Protein AF-A0A9N9HPP2-F1 (afdb_monomer)

pLDDT: mean 76.57, std 13.37, range [46.94, 93.38]

Solvent-accessible surface area (backbone atoms only — not comparable to full-atom values): 8878 Å² total; per-residue (Å²): 135,85,90,73,86,80,80,75,78,93,73,74,65,36,78,45,78,42,83,66,58,94,66,71,50,68,70,55,56,52,49,52,51,53,34,43,79,66,33,63,85,61,46,74,28,40,80,49,75,50,64,41,88,87,81,65,36,40,24,41,36,26,57,48,59,87,70,57,54,70,64,60,38,45,78,73,39,55,90,76,52,50,69,69,58,54,51,49,54,53,48,3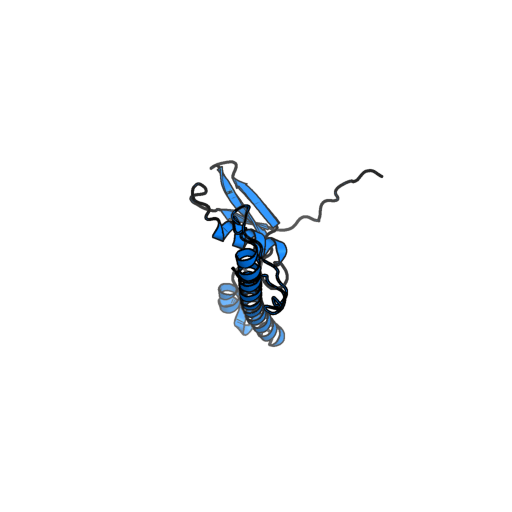5,55,53,48,44,53,50,51,53,52,56,49,51,53,54,51,48,55,50,49,53,58,51,57,77,62,57,77,76,86,68,58,97,86,64,85,84,69,103,57,90,77,67,71,92,73,58,81,77,134

Secondary structure (DSSP, 8-state):
-----PPPPP--EEEEE-S-GGG--HHHHHHHHHHHHH-SSSSPPEEEEEE-TTT--EEEEEE--TT--HHHHHHHHTTT--HHHHHHHHHHHHHHHH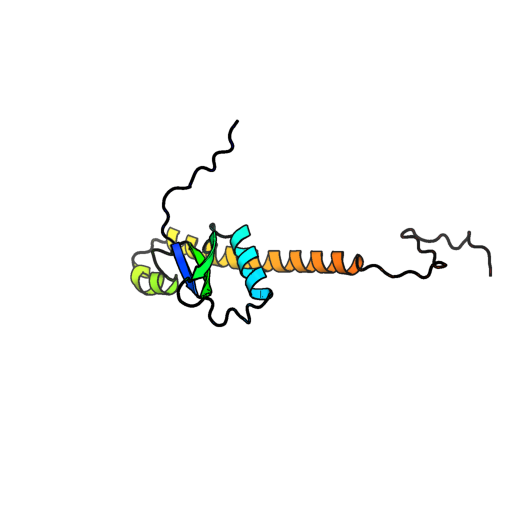HHHHHHHHHHHHHHHHHHTS-----TT----SS---GGGSPP-

Mean predicted aligned error: 13.65 Å

Foldseek 3Di:
DDPDDDDDDDADKDKAWDPPQVCPDPVNVVVLVVQCVPPDPLHWHWPAWDADPPPRTIITIIHDPPCPDPVSNCVPCVVVDDPVNVVVNVVSVVVVVVVVVVVVVVVVVVVVVVVVVPDDPDDPPDDDDPDDDPPVPDDDD

InterPro domains:
  IPR001245 Serine-threonine/tyrosine-protein kinase, catalytic domain [PF07714] (6-99)
  IPR011009 Protein kinase-like domain superfamily [SSF56112] (9-94)

Organism: NCBI:txid1433469

Structure (mmCIF, N/CA/C/O backbone):
data_AF-A0A9N9HPP2-F1
#
_entry.id   AF-A0A9N9HPP2-F1
#
loop_
_atom_site.group_PDB
_atom_site.id
_atom_site.type_symbol
_atom_site.label_atom_id
_atom_site.label_alt_id
_atom_site.label_comp_id
_atom_site.label_asym_id
_atom_site.label_entity_id
_atom_site.label_seq_id
_atom_site.pdbx_PDB_ins_code
_atom_site.Cartn_x
_atom_site.Cartn_y
_atom_site.Cartn_z
_atom_site.occupancy
_atom_site.B_iso_or_equiv
_atom_site.auth_seq_id
_atom_site.auth_comp_id
_atom_site.auth_asym_id
_atom_site.auth_atom_id
_atom_site.pdbx_PDB_model_num
ATOM 1 N N . MET A 1 1 ? -9.645 33.120 11.150 1.00 53.16 1 MET A N 1
ATOM 2 C CA . MET A 1 1 ? -9.426 32.404 9.873 1.00 53.16 1 MET A CA 1
ATOM 3 C C . MET A 1 1 ? -10.294 31.158 9.877 1.00 53.16 1 MET A C 1
ATOM 5 O O . MET A 1 1 ? -10.315 30.476 10.893 1.00 53.16 1 MET A O 1
ATOM 9 N N . LYS A 1 2 ? -11.053 30.892 8.808 1.00 61.91 2 LYS A N 1
ATOM 10 C CA . LYS A 1 2 ? -11.790 29.630 8.658 1.00 61.91 2 LYS A CA 1
ATOM 11 C C . LYS A 1 2 ? -10.796 28.540 8.245 1.00 61.91 2 LYS A C 1
ATOM 13 O O . LYS A 1 2 ? -10.079 28.721 7.266 1.00 61.91 2 LYS A O 1
ATOM 18 N N . ASN A 1 3 ? -10.737 27.444 8.998 1.00 71.44 3 ASN A N 1
ATOM 19 C CA . ASN A 1 3 ? -9.955 26.262 8.634 1.00 71.44 3 ASN A CA 1
ATOM 20 C C . ASN A 1 3 ? -10.711 25.486 7.550 1.00 71.44 3 ASN A C 1
ATOM 22 O O . ASN A 1 3 ? -11.506 24.597 7.850 1.00 71.44 3 ASN A O 1
ATOM 26 N N . GLU A 1 4 ? -10.503 25.860 6.291 1.00 79.38 4 GLU A N 1
ATOM 27 C CA . GLU A 1 4 ? -11.051 25.135 5.147 1.00 79.38 4 GLU A CA 1
ATOM 28 C C . GLU A 1 4 ? -10.081 24.025 4.734 1.00 79.38 4 GLU A C 1
ATOM 30 O O . GLU A 1 4 ? -8.961 24.279 4.284 1.00 79.38 4 GLU A O 1
ATOM 35 N N . TRP A 1 5 ? -10.507 22.772 4.902 1.00 81.62 5 TRP A N 1
ATOM 36 C CA . TRP A 1 5 ? -9.755 21.610 4.440 1.00 81.62 5 TRP A CA 1
ATOM 37 C C . TRP A 1 5 ? -9.707 21.609 2.910 1.00 81.62 5 TRP A C 1
ATOM 39 O O . TRP A 1 5 ? -10.719 21.384 2.243 1.00 81.62 5 TRP A O 1
ATOM 49 N N . LYS A 1 6 ? -8.525 21.852 2.33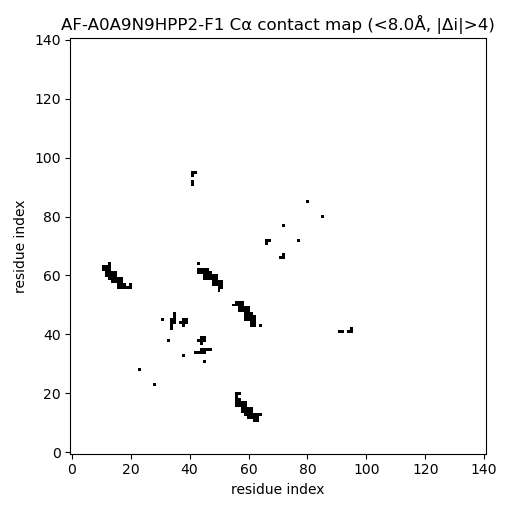6 1.00 80.81 6 LYS A N 1
ATOM 50 C CA . LYS A 1 6 ? -8.310 21.722 0.891 1.00 80.81 6 LYS A CA 1
ATOM 51 C C . LYS A 1 6 ? -8.176 20.250 0.522 1.00 80.81 6 LYS A C 1
ATOM 53 O O . LYS A 1 6 ? -7.330 19.547 1.070 1.00 80.81 6 LYS A O 1
ATOM 58 N N . ARG A 1 7 ? -8.988 19.791 -0.436 1.00 76.94 7 ARG A N 1
ATOM 59 C CA . ARG A 1 7 ? -8.815 18.456 -1.016 1.00 76.94 7 ARG A CA 1
ATOM 60 C C . ARG A 1 7 ? -7.544 18.402 -1.854 1.00 76.94 7 ARG A C 1
ATOM 62 O O . ARG A 1 7 ? -7.285 19.294 -2.659 1.00 76.94 7 ARG A O 1
ATOM 69 N N . SER A 1 8 ? -6.801 17.314 -1.693 1.00 76.25 8 SER A N 1
ATOM 70 C CA . SER A 1 8 ? -5.773 16.919 -2.649 1.00 76.25 8 SER A CA 1
ATOM 71 C C . SER A 1 8 ? -6.398 16.614 -4.019 1.00 76.25 8 SER A C 1
ATOM 73 O O . SER A 1 8 ? -7.595 16.310 -4.091 1.00 76.25 8 SER A O 1
ATOM 75 N N . PRO A 1 9 ? -5.608 16.690 -5.104 1.00 83.12 9 PRO A N 1
ATOM 76 C CA . PRO A 1 9 ? -6.052 16.301 -6.439 1.00 83.12 9 PRO A CA 1
ATOM 77 C C . PRO A 1 9 ? -6.624 14.881 -6.470 1.00 83.12 9 PRO A C 1
ATOM 79 O O . PRO A 1 9 ? -6.328 14.061 -5.598 1.00 83.12 9 PRO A O 1
ATOM 82 N N . GLN A 1 10 ? -7.420 14.578 -7.498 1.00 85.88 10 GLN A N 1
ATOM 83 C CA . GLN A 1 10 ? -7.858 13.205 -7.739 1.00 85.88 10 GLN A CA 1
ATOM 84 C C . GLN A 1 10 ? -6.646 12.293 -7.941 1.00 85.88 10 GLN A C 1
ATOM 86 O O . GLN A 1 10 ? -5.734 12.606 -8.706 1.00 85.88 10 GLN A O 1
ATOM 91 N N . ILE A 1 11 ? -6.664 11.164 -7.238 1.00 87.56 11 ILE A N 1
ATOM 92 C CA . ILE A 1 11 ? -5.648 10.122 -7.315 1.00 87.56 11 ILE A CA 1
ATOM 93 C C . ILE A 1 11 ? -6.320 8.784 -7.602 1.00 87.56 11 ILE A C 1
ATOM 95 O O . ILE A 1 11 ? -7.407 8.505 -7.090 1.00 87.56 11 ILE A O 1
ATOM 99 N N . ASP A 1 12 ? -5.654 7.955 -8.400 1.00 91.00 12 ASP A N 1
ATOM 100 C CA . ASP A 1 12 ? -6.064 6.571 -8.603 1.00 91.00 12 ASP A CA 1
ATOM 101 C C . ASP A 1 12 ? -5.743 5.762 -7.344 1.00 91.00 12 ASP A C 1
ATOM 103 O O . ASP A 1 12 ? -4.625 5.811 -6.819 1.00 91.00 12 ASP A O 1
ATOM 107 N N . VAL A 1 13 ? -6.718 4.988 -6.873 1.00 92.62 13 VAL A N 1
ATOM 108 C CA . VAL A 1 13 ? -6.578 4.150 -5.678 1.00 92.62 13 VAL A CA 1
ATOM 109 C C . VAL A 1 13 ? -6.956 2.708 -5.974 1.00 92.62 13 VAL A C 1
ATOM 111 O O . VAL A 1 13 ? -7.783 2.417 -6.835 1.00 92.62 13 VAL A O 1
ATOM 114 N N . CYS A 1 14 ? -6.347 1.798 -5.226 1.00 93.19 14 CYS A N 1
ATOM 115 C CA . CYS A 1 14 ? -6.744 0.405 -5.150 1.00 93.19 14 CYS A CA 1
ATOM 116 C C . CYS A 1 14 ? -7.588 0.191 -3.887 1.00 93.19 14 CYS A C 1
ATOM 118 O O . CYS A 1 14 ? -7.233 0.683 -2.811 1.00 93.19 14 CYS A O 1
ATOM 120 N N . LEU A 1 15 ? -8.684 -0.560 -4.018 1.00 91.94 15 LEU A N 1
ATOM 121 C CA . LEU A 1 15 ? -9.495 -1.029 -2.897 1.00 91.94 15 LEU A CA 1
ATOM 122 C C . LEU A 1 15 ? -9.275 -2.529 -2.721 1.00 91.94 15 LEU A C 1
ATOM 124 O O . LEU A 1 15 ? -9.554 -3.310 -3.630 1.00 91.94 15 LEU A O 1
ATOM 128 N N . LYS A 1 16 ? -8.781 -2.930 -1.549 1.00 87.69 16 LYS A N 1
ATOM 129 C CA . LYS A 1 16 ? -8.576 -4.340 -1.203 1.00 87.69 16 LYS A CA 1
ATOM 130 C C . LYS A 1 16 ? -9.535 -4.746 -0.089 1.00 87.69 16 LYS A C 1
ATOM 132 O O . LYS A 1 16 ? -9.406 -4.232 1.021 1.00 87.69 16 LYS A O 1
ATOM 137 N N . SER A 1 17 ? -10.466 -5.653 -0.395 1.00 86.69 17 SER A N 1
ATOM 138 C CA . SER A 1 17 ? -11.361 -6.261 0.600 1.00 86.69 17 SER A CA 1
ATOM 139 C C . SER A 1 17 ? -10.574 -7.084 1.613 1.00 86.69 17 SER A C 1
ATOM 141 O O . SER A 1 17 ? -9.578 -7.726 1.268 1.00 86.69 17 SER A O 1
ATOM 143 N N . ILE A 1 18 ? -11.024 -7.039 2.862 1.00 80.50 18 ILE A N 1
ATOM 144 C CA . ILE A 1 18 ? -10.564 -7.904 3.940 1.00 80.50 18 ILE A CA 1
ATOM 145 C C . ILE A 1 18 ? -11.713 -8.864 4.233 1.00 80.50 18 ILE A C 1
ATOM 147 O O . ILE A 1 18 ? -12.673 -8.501 4.914 1.00 80.50 18 ILE A O 1
ATOM 151 N N . ASP A 1 19 ? -11.625 -10.073 3.689 1.00 70.81 19 ASP A N 1
ATOM 152 C CA . ASP A 1 19 ? -12.638 -11.100 3.914 1.00 70.81 19 ASP A CA 1
ATOM 153 C C . ASP A 1 19 ? -12.628 -11.537 5.391 1.00 70.81 19 ASP A C 1
ATOM 155 O O . ASP A 1 19 ? -11.571 -11.585 6.026 1.00 70.81 19 ASP A O 1
ATOM 159 N N . ASN A 1 20 ? -13.805 -11.854 5.941 1.00 64.62 20 ASN A N 1
ATOM 160 C CA . ASN A 1 20 ? -14.023 -12.180 7.360 1.00 64.62 20 ASN A CA 1
ATOM 161 C C . ASN A 1 20 ? -13.638 -11.047 8.325 1.00 64.62 20 ASN A C 1
ATOM 163 O O . ASN A 1 20 ? -12.889 -11.245 9.285 1.00 64.62 20 ASN A O 1
ATOM 167 N N . SER A 1 21 ? -14.195 -9.850 8.114 1.00 59.56 21 SER A N 1
ATOM 168 C CA . SER A 1 21 ? -13.940 -8.692 8.979 1.00 59.56 21 SER A CA 1
ATOM 169 C C . SER A 1 21 ? -14.292 -8.885 10.461 1.00 59.56 21 SER A C 1
ATOM 171 O O . SER A 1 21 ? -13.825 -8.118 11.301 1.00 59.56 21 SER A O 1
ATOM 173 N N . GLU A 1 22 ? -15.092 -9.898 10.800 1.00 59.88 22 GLU A N 1
ATOM 174 C CA . GLU A 1 22 ? -15.370 -10.288 12.190 1.00 59.88 22 GLU A CA 1
ATOM 175 C C . GLU A 1 22 ? -14.118 -10.794 12.931 1.00 59.88 22 GLU A C 1
ATOM 177 O O . GLU A 1 22 ? -14.105 -10.839 14.157 1.00 59.88 22 GLU A O 1
ATOM 182 N N . TYR A 1 23 ? -13.041 -11.115 12.203 1.00 62.19 23 TYR A N 1
ATOM 183 C CA . TYR A 1 23 ? -11.789 -11.641 12.747 1.00 62.19 23 TYR A CA 1
ATOM 184 C C . TYR A 1 23 ? -10.560 -10.837 12.297 1.00 62.19 23 TYR A C 1
ATOM 186 O O . TYR A 1 23 ? -9.480 -11.395 12.067 1.00 62.19 23 TYR A O 1
ATOM 194 N N . ILE A 1 24 ? -10.696 -9.512 12.157 1.00 69.50 24 ILE A N 1
ATOM 195 C CA . ILE A 1 24 ? -9.533 -8.650 11.911 1.00 69.50 24 ILE A CA 1
ATOM 196 C C . ILE A 1 24 ? -8.592 -8.749 13.114 1.00 69.50 24 ILE A C 1
ATOM 198 O O . ILE A 1 24 ? -8.845 -8.200 14.186 1.00 69.50 24 ILE A O 1
ATOM 202 N N . LYS A 1 25 ? -7.478 -9.458 12.922 1.00 73.38 25 LYS A N 1
ATOM 203 C CA . LYS A 1 25 ? -6.439 -9.618 13.938 1.00 73.38 25 LYS A CA 1
ATOM 204 C C . LYS A 1 25 ? -5.790 -8.269 14.242 1.00 73.38 25 LYS A C 1
ATOM 206 O O . LYS A 1 25 ? -5.507 -7.488 13.334 1.00 73.38 25 LYS A O 1
ATOM 211 N N . GLN A 1 26 ? -5.469 -8.036 15.511 1.00 77.50 26 GLN A N 1
ATOM 212 C CA . GLN A 1 26 ? -4.756 -6.832 15.944 1.00 77.50 26 GLN A CA 1
ATOM 213 C C . GLN A 1 26 ? -3.431 -6.634 15.185 1.00 77.50 26 GLN A C 1
ATOM 215 O O . GLN A 1 26 ? -3.118 -5.518 14.783 1.00 77.50 26 GLN A O 1
ATOM 220 N N . GLU A 1 27 ? -2.708 -7.720 14.905 1.00 71.00 27 GLU A N 1
ATOM 221 C CA . GLU A 1 27 ? -1.463 -7.708 14.122 1.00 71.00 27 GLU A CA 1
ATOM 222 C C . GLU A 1 27 ? -1.643 -7.069 12.736 1.00 71.00 27 GLU A C 1
ATOM 224 O O . GLU A 1 27 ? -0.781 -6.326 12.269 1.00 71.00 27 GLU A O 1
ATOM 229 N N . PHE A 1 28 ? -2.790 -7.305 12.092 1.00 76.19 28 PHE A N 1
ATOM 230 C CA . PHE A 1 28 ? -3.104 -6.722 10.792 1.00 76.19 28 PHE A CA 1
ATOM 231 C C . PHE A 1 28 ? -3.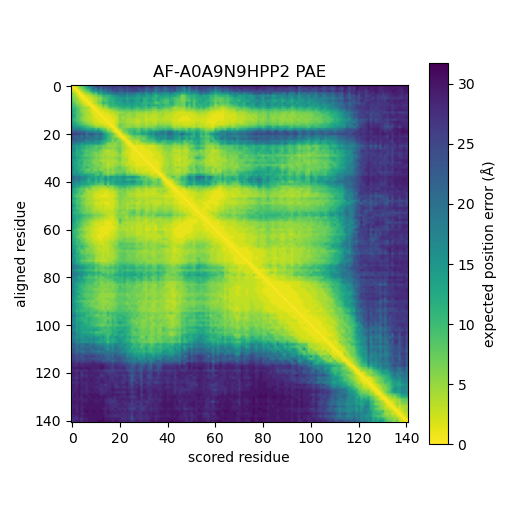373 -5.217 10.897 1.00 76.19 28 PHE A C 1
ATOM 233 O O . PHE A 1 28 ? -2.881 -4.444 10.078 1.00 76.19 28 PHE A O 1
ATOM 240 N N . LEU A 1 29 ? -4.113 -4.774 11.919 1.00 80.75 29 LEU A N 1
ATOM 241 C CA . LEU A 1 29 ? -4.339 -3.343 12.164 1.00 80.75 29 LEU A CA 1
ATOM 242 C C . LEU A 1 29 ? -3.032 -2.618 12.486 1.00 80.75 29 LEU A C 1
ATOM 244 O O . LEU A 1 29 ? -2.814 -1.497 12.024 1.00 80.75 29 LEU A O 1
ATOM 248 N N . GLU A 1 30 ? -2.148 -3.264 13.243 1.00 78.38 30 GLU A N 1
ATOM 249 C CA . GLU A 1 30 ? -0.807 -2.756 13.505 1.00 78.38 30 GLU A CA 1
ATOM 250 C C . GLU A 1 30 ? 0.013 -2.660 12.217 1.00 78.38 30 GLU A C 1
ATOM 252 O O . GLU A 1 30 ? 0.687 -1.653 12.008 1.00 78.38 30 GLU A O 1
ATOM 257 N N . GLU A 1 31 ? -0.066 -3.641 11.316 1.00 72.94 31 GLU A N 1
ATOM 258 C CA . GLU A 1 31 ? 0.593 -3.583 10.008 1.00 72.94 31 GLU A CA 1
ATOM 259 C C . GLU A 1 31 ? 0.044 -2.447 9.130 1.00 72.94 31 GLU A C 1
ATOM 261 O O . GLU A 1 31 ? 0.827 -1.652 8.604 1.00 72.94 31 GLU A O 1
ATOM 266 N N . VAL A 1 32 ? -1.281 -2.289 9.053 1.00 81.12 32 VAL A N 1
ATOM 267 C CA . VAL A 1 32 ? -1.943 -1.198 8.317 1.00 81.12 32 VAL A CA 1
ATOM 268 C C . VAL A 1 32 ? -1.534 0.165 8.869 1.00 81.12 32 VAL A C 1
ATOM 270 O O . VAL A 1 32 ? -1.141 1.044 8.104 1.00 81.12 32 VAL A O 1
ATOM 273 N N . LYS A 1 33 ? -1.563 0.343 10.194 1.00 81.38 33 LYS A N 1
ATOM 274 C CA . LYS A 1 33 ? -1.135 1.585 10.849 1.00 81.38 33 LYS A CA 1
ATOM 275 C C . LYS A 1 33 ? 0.342 1.868 10.583 1.00 81.38 33 LYS A C 1
ATOM 277 O O . LYS A 1 33 ? 0.714 2.978 10.212 1.00 81.38 33 LYS A O 1
ATOM 282 N N . ASN A 1 34 ? 1.181 0.843 10.700 1.00 76.12 34 ASN A N 1
ATOM 283 C CA . ASN A 1 34 ? 2.607 0.955 10.440 1.00 76.12 34 ASN A CA 1
ATOM 284 C C . ASN A 1 34 ? 2.903 1.373 8.997 1.00 76.12 34 ASN A C 1
ATOM 286 O O . ASN A 1 34 ? 3.800 2.191 8.790 1.00 76.12 34 ASN A O 1
ATOM 290 N N . GLN A 1 35 ? 2.180 0.818 8.023 1.00 77.44 35 GLN A N 1
ATOM 291 C CA . GLN A 1 35 ? 2.336 1.132 6.606 1.00 77.44 35 GLN A CA 1
ATOM 292 C C . GLN A 1 35 ? 1.682 2.469 6.226 1.00 77.44 35 GLN A C 1
ATOM 294 O O . GLN A 1 35 ? 2.182 3.143 5.334 1.00 77.44 35 GLN A O 1
ATOM 299 N N . HIS A 1 36 ? 0.632 2.904 6.923 1.00 79.19 36 HIS A N 1
ATOM 300 C CA . HIS A 1 36 ? 0.072 4.249 6.780 1.00 79.19 36 HIS A CA 1
ATOM 301 C C . HIS A 1 36 ? 1.062 5.331 7.238 1.00 79.19 36 HIS A C 1
ATOM 303 O O . HIS A 1 36 ? 1.309 6.289 6.516 1.00 79.19 36 HIS A O 1
ATOM 309 N N . GLU A 1 37 ? 1.692 5.148 8.402 1.00 74.19 37 GLU A N 1
ATOM 310 C CA . GLU A 1 37 ? 2.640 6.119 8.970 1.00 74.19 37 GLU A CA 1
ATOM 311 C C . GLU A 1 37 ? 3.970 6.210 8.193 1.00 74.19 37 GLU A C 1
ATOM 313 O O . GLU A 1 37 ? 4.675 7.212 8.292 1.00 74.19 37 GLU A O 1
ATOM 318 N N . HIS A 1 38 ? 4.346 5.162 7.451 1.00 68.88 38 HIS A N 1
ATOM 319 C CA . HIS A 1 38 ? 5.700 5.024 6.889 1.00 68.88 38 HIS A CA 1
ATOM 320 C C . HIS A 1 38 ? 5.744 4.574 5.415 1.00 68.88 38 HIS A C 1
ATOM 322 O O . HIS A 1 38 ? 6.821 4.280 4.890 1.00 68.88 38 HIS A O 1
ATOM 328 N N . GLY A 1 39 ? 4.593 4.472 4.749 1.00 66.69 39 GLY A N 1
ATOM 329 C CA . GLY A 1 39 ? 4.475 4.085 3.341 1.00 66.69 39 GLY A CA 1
ATOM 330 C C . GLY A 1 39 ? 4.833 5.210 2.360 1.00 66.69 39 GLY A C 1
ATOM 331 O O . GLY A 1 39 ? 5.176 6.320 2.754 1.00 66.69 39 GLY A O 1
ATOM 332 N N . GLY A 1 40 ? 4.778 4.913 1.058 1.00 67.19 40 GLY A N 1
ATOM 333 C CA . GLY A 1 40 ? 4.888 5.888 -0.039 1.00 67.19 40 GLY A CA 1
ATOM 334 C C . GLY A 1 40 ? 6.278 6.051 -0.664 1.00 67.19 40 GLY A C 1
ATOM 335 O O . GLY A 1 40 ? 6.373 6.331 -1.851 1.00 67.19 40 GLY A O 1
ATOM 336 N N . ASN A 1 41 ? 7.369 5.815 0.076 1.00 68.06 41 ASN A N 1
ATOM 337 C CA . ASN A 1 41 ? 8.733 5.963 -0.475 1.00 68.06 41 ASN A CA 1
ATOM 338 C C . ASN A 1 41 ? 9.371 4.654 -0.963 1.00 68.06 41 ASN A C 1
ATOM 340 O O . ASN A 1 41 ? 10.291 4.661 -1.778 1.00 68.06 41 ASN A O 1
ATOM 344 N N . SER A 1 42 ? 8.991 3.515 -0.387 1.00 67.25 42 SER A N 1
ATOM 345 C CA . SER A 1 42 ? 9.581 2.198 -0.710 1.00 67.25 42 SER A CA 1
ATOM 346 C C . SER A 1 42 ? 8.581 1.048 -0.558 1.00 67.25 42 SER A C 1
ATOM 348 O O . SER A 1 42 ? 8.948 -0.117 -0.675 1.00 67.25 42 SER A O 1
ATOM 350 N N . ALA A 1 43 ? 7.326 1.380 -0.265 1.00 75.31 43 ALA A N 1
ATOM 351 C CA . ALA A 1 43 ? 6.207 0.470 -0.090 1.00 75.31 43 ALA A CA 1
ATOM 352 C C . ALA A 1 43 ? 4.931 1.211 -0.499 1.00 75.31 43 ALA A C 1
ATOM 354 O O . ALA A 1 43 ? 4.875 2.434 -0.364 1.00 75.31 43 ALA A O 1
ATOM 355 N N . ILE A 1 44 ? 3.921 0.473 -0.958 1.00 83.56 44 ILE A N 1
ATOM 356 C CA . ILE A 1 44 ? 2.622 1.031 -1.355 1.00 83.56 44 ILE A CA 1
ATOM 357 C C . ILE A 1 44 ? 2.043 1.862 -0.208 1.00 83.56 44 ILE A C 1
ATOM 359 O O . ILE A 1 44 ? 1.945 1.366 0.919 1.00 83.56 44 ILE A O 1
ATOM 363 N N . ALA A 1 45 ? 1.675 3.114 -0.476 1.00 86.19 45 ALA A N 1
ATOM 364 C CA . ALA A 1 45 ? 1.047 3.949 0.540 1.00 86.19 45 ALA A CA 1
ATOM 365 C C . ALA A 1 45 ? -0.349 3.416 0.897 1.00 86.19 45 ALA A C 1
ATOM 367 O O . ALA A 1 45 ? -1.132 3.061 0.017 1.00 86.19 45 ALA A O 1
ATOM 368 N N . ILE A 1 46 ? -0.674 3.391 2.190 1.00 88.06 46 ILE A N 1
ATOM 369 C CA . ILE A 1 46 ? -2.050 3.209 2.660 1.00 88.06 46 ILE A CA 1
ATOM 370 C C . ILE A 1 46 ? -2.607 4.585 2.988 1.00 88.06 46 ILE A C 1
ATOM 372 O O . ILE A 1 46 ? -2.013 5.322 3.771 1.00 88.06 46 ILE A O 1
ATOM 376 N N . TYR A 1 47 ? -3.758 4.918 2.417 1.00 86.56 47 TYR A N 1
ATOM 377 C CA . TYR A 1 47 ? -4.446 6.181 2.676 1.00 86.56 47 TYR A CA 1
ATOM 378 C C . TYR A 1 47 ? -5.478 6.056 3.793 1.00 86.56 47 TYR A C 1
ATOM 380 O O . TYR A 1 47 ? -5.726 7.026 4.501 1.00 86.56 47 TYR A O 1
ATOM 388 N N . GLY A 1 48 ? -6.054 4.867 3.982 1.00 86.00 48 GLY A N 1
ATOM 389 C CA . GLY A 1 48 ? -6.981 4.619 5.077 1.00 86.00 48 GLY A CA 1
ATOM 390 C C . GLY A 1 48 ? -7.775 3.333 4.917 1.00 86.00 48 GLY A C 1
ATOM 391 O O . GLY A 1 48 ? -7.423 2.447 4.138 1.00 86.00 48 GLY A O 1
ATOM 392 N N . VAL A 1 49 ? -8.869 3.254 5.667 1.00 86.25 49 VAL A N 1
ATOM 393 C CA . VAL A 1 49 ? -9.818 2.140 5.659 1.00 86.25 49 VAL A CA 1
ATOM 394 C C . VAL A 1 49 ? -11.198 2.689 5.313 1.00 86.25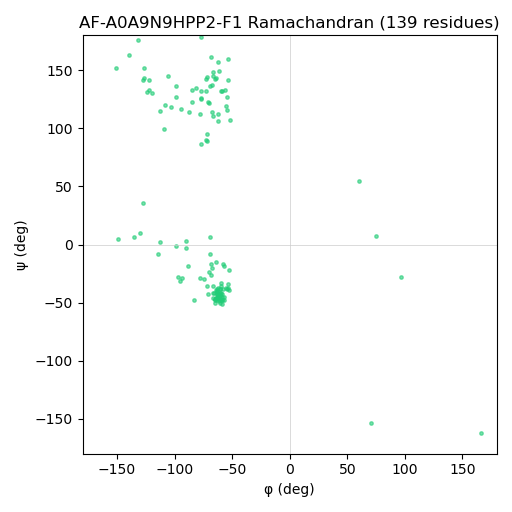 49 VAL A C 1
ATOM 396 O O . VAL A 1 49 ? -11.570 3.777 5.746 1.00 86.25 49 VAL A O 1
ATOM 399 N N . THR A 1 50 ? -11.954 1.938 4.525 1.00 88.62 50 THR A N 1
ATOM 400 C CA . THR A 1 50 ? -13.354 2.215 4.195 1.00 88.62 50 THR A CA 1
ATOM 401 C C . THR A 1 50 ? -14.188 0.949 4.390 1.00 88.62 50 THR A C 1
ATOM 403 O O . THR A 1 50 ? -13.651 -0.111 4.710 1.00 88.62 50 THR A O 1
ATOM 406 N N . LYS A 1 51 ? -15.504 1.042 4.215 1.00 85.94 51 LYS A N 1
ATOM 407 C CA . LYS A 1 51 ? -16.427 -0.091 4.303 1.00 85.94 51 LYS A CA 1
ATOM 408 C C . LYS A 1 51 ? -17.186 -0.218 2.991 1.00 85.94 51 LYS A C 1
ATOM 410 O O . LYS A 1 51 ? -17.667 0.782 2.459 1.00 85.94 51 LYS A O 1
ATOM 415 N N . ASN A 1 52 ? -17.276 -1.429 2.454 1.00 86.69 52 ASN A N 1
ATOM 416 C CA . ASN A 1 52 ? -18.075 -1.685 1.267 1.00 86.69 52 ASN A CA 1
ATOM 417 C C . ASN A 1 52 ? -19.563 -1.591 1.650 1.00 86.69 52 ASN A C 1
ATOM 419 O O . ASN A 1 52 ? -20.006 -2.319 2.539 1.00 86.69 52 ASN A O 1
ATOM 423 N N . PRO A 1 53 ? -20.355 -0.712 1.011 1.00 88.69 53 PRO A N 1
ATOM 424 C CA . PRO A 1 53 ? -21.761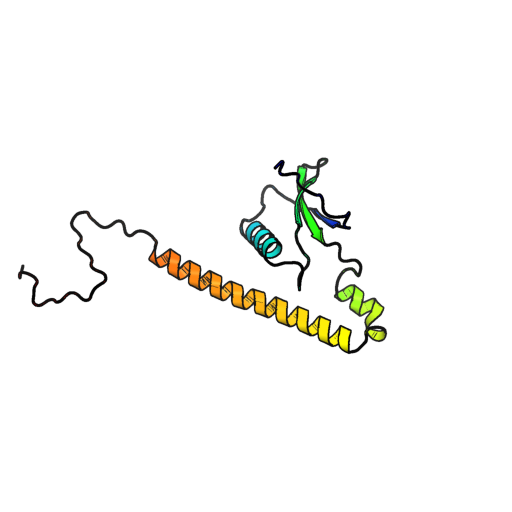 -0.542 1.363 1.00 88.69 53 PRO A CA 1
ATOM 425 C C . PRO A 1 53 ? -22.633 -1.758 1.017 1.00 88.69 53 PRO A C 1
ATOM 427 O O . PRO A 1 53 ? -23.751 -1.840 1.513 1.00 88.69 53 PRO A O 1
ATOM 430 N N . LYS A 1 54 ? -22.163 -2.679 0.162 1.00 89.56 54 LYS A N 1
ATOM 431 C CA . LYS A 1 54 ? -22.956 -3.834 -0.291 1.00 89.56 54 LYS A CA 1
ATOM 432 C C . LYS A 1 54 ? -22.936 -5.006 0.686 1.00 89.56 54 LYS A C 1
ATOM 434 O O . LYS A 1 54 ? -23.984 -5.571 0.965 1.00 89.56 54 LYS A O 1
ATOM 439 N N . ASP A 1 55 ? -21.755 -5.383 1.162 1.00 87.25 55 ASP A N 1
ATOM 440 C CA . ASP A 1 55 ? -21.547 -6.561 2.019 1.00 87.25 55 ASP A CA 1
ATOM 441 C C . ASP A 1 55 ? -21.088 -6.191 3.439 1.00 87.25 55 ASP A C 1
ATOM 443 O O . ASP A 1 55 ? -21.046 -7.042 4.320 1.00 87.25 55 ASP A O 1
ATOM 447 N N . GLY A 1 56 ? -20.764 -4.919 3.689 1.00 82.19 56 GLY A N 1
ATOM 448 C CA . GLY A 1 56 ? -20.283 -4.455 4.982 1.00 82.19 56 GLY A CA 1
ATOM 449 C C . GLY A 1 56 ? -18.835 -4.842 5.296 1.00 82.19 56 GLY A C 1
ATOM 450 O O . GLY A 1 56 ? -18.387 -4.571 6.409 1.00 82.19 56 GLY A O 1
ATOM 451 N N . ASN A 1 57 ? -18.078 -5.413 4.360 1.00 82.38 57 ASN A N 1
ATOM 452 C CA . ASN A 1 57 ? -16.679 -5.753 4.604 1.00 82.38 57 ASN A CA 1
ATOM 453 C C . ASN A 1 57 ? -15.804 -4.494 4.661 1.00 82.38 57 ASN A C 1
ATOM 455 O O . ASN A 1 57 ? -16.018 -3.518 3.930 1.00 82.38 57 ASN A O 1
ATOM 459 N N . TYR A 1 58 ? -14.788 -4.509 5.527 1.00 84.62 58 TYR A N 1
ATOM 460 C CA . TYR A 1 58 ? -13.771 -3.458 5.528 1.00 84.62 58 TYR A CA 1
ATOM 461 C C . TYR A 1 58 ? -12.852 -3.605 4.316 1.00 84.62 58 TYR A C 1
ATOM 463 O O . TYR A 1 58 ? -12.476 -4.706 3.917 1.00 84.62 58 TYR A O 1
ATOM 471 N N . MET A 1 59 ? -12.453 -2.468 3.752 1.00 88.19 59 MET A N 1
ATOM 472 C CA . MET A 1 59 ? -11.511 -2.385 2.645 1.00 88.19 59 MET A CA 1
ATOM 473 C C . MET A 1 59 ? -10.376 -1.430 2.992 1.00 88.19 59 MET A C 1
ATOM 475 O O . MET A 1 59 ? -10.604 -0.367 3.571 1.00 88.19 59 MET A O 1
ATOM 479 N N . ILE A 1 60 ? -9.158 -1.767 2.581 1.00 89.56 60 ILE A N 1
ATOM 480 C CA . ILE A 1 60 ? -8.031 -0.831 2.627 1.00 89.56 60 ILE A CA 1
ATOM 481 C C . ILE A 1 60 ? -8.060 0.032 1.368 1.00 89.56 60 ILE A C 1
ATOM 483 O O . ILE A 1 60 ? -8.165 -0.492 0.258 1.00 89.56 60 ILE A O 1
ATOM 487 N N . VAL A 1 61 ? -7.915 1.344 1.553 1.00 90.44 61 VAL A N 1
ATOM 488 C CA . VAL A 1 61 ? -7.668 2.315 0.485 1.00 90.44 61 VAL A CA 1
ATOM 489 C C . VAL A 1 61 ? -6.163 2.533 0.385 1.00 90.44 61 VAL A C 1
ATOM 491 O O . VAL A 1 61 ? -5.536 3.010 1.334 1.00 90.44 61 VAL A O 1
ATOM 494 N N . MET A 1 62 ? -5.572 2.178 -0.750 1.00 90.62 62 MET A N 1
ATOM 495 C CA . MET A 1 62 ? -4.121 2.229 -0.947 1.00 90.62 62 MET A CA 1
ATOM 496 C C . MET A 1 62 ? -3.741 2.737 -2.337 1.00 90.62 62 MET A C 1
ATOM 498 O O . MET A 1 62 ? -4.566 2.768 -3.248 1.00 90.62 62 MET A O 1
ATOM 502 N N . GLU A 1 63 ? -2.488 3.148 -2.494 1.00 89.12 63 GLU A N 1
ATOM 503 C CA . GLU A 1 63 ? -1.936 3.633 -3.758 1.00 89.12 63 GLU A CA 1
ATOM 504 C C . GLU A 1 63 ? -2.095 2.593 -4.876 1.00 89.12 63 GLU A C 1
ATOM 506 O O . GLU A 1 63 ? -1.809 1.401 -4.708 1.00 89.12 63 GLU A O 1
ATOM 511 N N . TYR A 1 64 ? -2.565 3.054 -6.037 1.00 91.56 64 TYR A N 1
ATOM 512 C CA . TYR A 1 64 ? -2.715 2.202 -7.205 1.00 91.56 64 TYR A CA 1
ATOM 513 C C . TYR A 1 64 ? -1.368 1.970 -7.901 1.00 91.56 64 TYR A C 1
ATOM 515 O O . TYR A 1 64 ? -0.792 2.862 -8.529 1.00 91.56 64 TYR A O 1
ATOM 523 N N . ALA A 1 65 ? -0.880 0.731 -7.843 1.00 88.69 65 ALA A N 1
ATOM 524 C CA . ALA A 1 65 ? 0.326 0.312 -8.546 1.00 88.69 65 ALA A CA 1
ATOM 525 C C . ALA A 1 65 ? 0.062 0.194 -10.058 1.00 88.69 65 ALA A C 1
ATOM 527 O O . ALA A 1 65 ? -0.288 -0.877 -10.553 1.00 88.69 65 ALA A O 1
ATOM 528 N N . LYS A 1 66 ? 0.271 1.283 -10.809 1.00 87.44 66 LYS A N 1
ATOM 529 C CA . LYS A 1 66 ? -0.002 1.358 -12.262 1.00 87.44 66 LYS A CA 1
ATOM 530 C C . LYS A 1 66 ? 0.676 0.262 -13.092 1.00 87.44 66 LYS A C 1
ATOM 532 O O . LYS A 1 66 ? 0.117 -0.192 -14.082 1.00 87.44 66 LYS A O 1
ATOM 537 N N . GLN A 1 67 ? 1.873 -0.169 -12.691 1.00 84.00 67 GLN A N 1
ATOM 538 C CA . GLN A 1 67 ? 2.625 -1.236 -13.368 1.00 84.00 67 GLN A CA 1
ATOM 539 C C . GLN A 1 67 ? 2.311 -2.642 -12.814 1.00 84.00 67 GLN A C 1
ATOM 541 O O . GLN A 1 67 ? 2.892 -3.633 -13.252 1.00 84.00 67 GLN A O 1
ATOM 546 N N . GLY A 1 68 ? 1.386 -2.746 -11.857 1.00 87.44 68 GLY A N 1
ATOM 547 C CA . GLY A 1 68 ? 1.053 -3.982 -11.164 1.00 87.44 68 GLY A CA 1
ATOM 548 C C . GLY A 1 68 ? 2.161 -4.454 -10.223 1.00 87.44 68 GLY A C 1
ATOM 549 O O . GLY A 1 68 ? 2.941 -3.667 -9.688 1.00 87.44 68 GLY A O 1
ATOM 550 N N . SER A 1 69 ? 2.208 -5.767 -9.989 1.00 88.06 69 SER A N 1
ATOM 551 C CA . SER A 1 69 ? 3.245 -6.373 -9.148 1.00 88.06 69 SER A CA 1
ATOM 552 C C . SER A 1 69 ? 4.628 -6.266 -9.793 1.00 88.06 69 SER A C 1
ATOM 554 O O . SER A 1 69 ? 4.758 -6.381 -11.012 1.00 88.06 69 SER A O 1
ATOM 556 N N . LEU A 1 70 ? 5.671 -6.164 -8.963 1.00 86.44 70 LEU A N 1
ATOM 557 C CA . LEU A 1 70 ? 7.058 -6.205 -9.428 1.00 86.44 70 LEU A CA 1
ATOM 558 C C . LEU A 1 70 ? 7.336 -7.445 -10.291 1.00 86.44 70 LEU A C 1
ATOM 560 O O . LEU A 1 70 ? 8.004 -7.334 -11.310 1.00 86.44 70 LEU A O 1
ATOM 564 N N . ARG A 1 71 ? 6.781 -8.608 -9.926 1.00 90.62 71 ARG A N 1
ATOM 565 C CA . ARG A 1 71 ? 6.924 -9.841 -10.710 1.00 90.62 71 ARG A CA 1
ATOM 566 C C . ARG A 1 71 ? 6.385 -9.666 -12.127 1.00 90.62 71 ARG A C 1
ATOM 568 O O . ARG A 1 71 ? 7.118 -9.876 -13.078 1.00 90.62 71 ARG A O 1
ATOM 575 N N . LYS A 1 72 ? 5.149 -9.175 -12.262 1.00 90.62 72 LYS A N 1
ATOM 576 C CA . LYS A 1 72 ? 4.533 -8.909 -13.571 1.00 90.62 72 LYS A CA 1
ATOM 577 C C . LYS A 1 72 ? 5.328 -7.878 -14.380 1.00 90.62 72 LYS A C 1
ATOM 579 O O . LYS A 1 72 ? 5.456 -8.020 -15.593 1.00 90.62 72 LYS A O 1
ATOM 584 N N . LEU A 1 73 ? 5.864 -6.850 -13.720 1.00 89.00 73 LEU A N 1
ATOM 585 C CA . LEU A 1 73 ? 6.712 -5.851 -14.371 1.00 89.00 73 LEU A CA 1
ATOM 586 C C . LEU A 1 73 ? 8.000 -6.481 -14.917 1.00 89.00 73 LEU A C 1
ATOM 588 O O . LEU A 1 73 ? 8.365 -6.220 -16.058 1.00 89.00 73 LEU A O 1
ATOM 592 N N . LEU A 1 74 ? 8.678 -7.311 -14.123 1.00 89.06 74 LEU A N 1
ATOM 593 C CA . LEU A 1 74 ? 9.903 -7.987 -14.543 1.00 89.06 74 LEU A CA 1
ATOM 594 C C . LEU A 1 74 ? 9.608 -9.003 -15.654 1.00 89.06 74 LEU A C 1
ATOM 596 O O .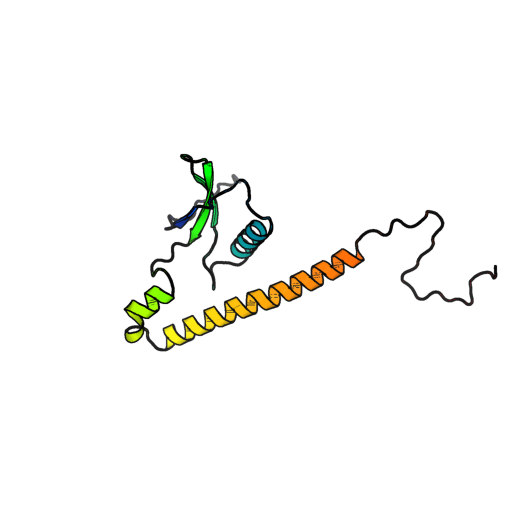 LEU A 1 74 ? 10.267 -8.965 -16.685 1.00 89.06 74 LEU A O 1
ATOM 600 N N . ASP A 1 75 ? 8.569 -9.821 -15.512 1.00 90.88 75 ASP A N 1
ATOM 601 C CA . ASP A 1 75 ? 8.207 -10.830 -16.515 1.00 90.88 75 ASP A CA 1
ATOM 602 C C . ASP A 1 75 ? 7.884 -10.206 -17.886 1.00 90.88 75 ASP A C 1
ATOM 604 O O . ASP A 1 75 ? 8.178 -10.802 -18.918 1.00 90.88 75 ASP A O 1
ATOM 608 N N . SER A 1 76 ? 7.305 -8.998 -17.913 1.00 89.88 76 SER A N 1
ATOM 609 C CA . SER A 1 76 ? 6.903 -8.330 -19.162 1.00 89.88 76 SER A CA 1
ATOM 610 C C . SER A 1 76 ? 7.927 -7.346 -19.729 1.00 89.88 76 SER A C 1
ATOM 612 O O . SER A 1 76 ? 7.972 -7.173 -20.941 1.00 89.88 76 SER A O 1
ATOM 614 N N . LYS A 1 77 ? 8.728 -6.679 -18.887 1.00 87.44 77 LYS A N 1
ATOM 615 C CA . LYS A 1 77 ? 9.556 -5.529 -19.303 1.00 87.44 77 LYS A CA 1
ATOM 616 C C . LYS A 1 77 ? 11.023 -5.616 -18.893 1.00 87.44 77 LYS A C 1
ATOM 618 O O . LYS A 1 77 ? 11.745 -4.633 -19.031 1.00 87.44 77 LYS A O 1
ATOM 623 N N . TYR A 1 78 ? 11.517 -6.755 -18.397 1.00 86.81 78 TYR A N 1
ATOM 624 C CA . TYR A 1 78 ? 12.907 -6.854 -17.919 1.00 86.81 78 TYR A CA 1
ATOM 625 C C . TYR A 1 78 ? 13.963 -6.408 -18.948 1.00 86.81 78 TYR A C 1
ATOM 627 O O . TYR A 1 78 ? 14.959 -5.779 -18.572 1.00 86.81 78 TYR A O 1
ATOM 635 N N . GLY A 1 79 ? 13.743 -6.719 -20.231 1.00 88.00 79 GLY A N 1
ATOM 636 C CA . GLY A 1 79 ? 14.620 -6.313 -21.335 1.00 88.00 79 GLY A CA 1
ATOM 637 C C . GLY A 1 79 ? 14.608 -4.807 -21.622 1.00 88.00 79 GLY A C 1
ATOM 638 O O . GLY A 1 79 ? 15.613 -4.272 -22.074 1.00 88.00 79 GLY A O 1
ATOM 639 N N . GLU A 1 80 ? 13.514 -4.117 -21.299 1.00 90.69 80 GLU A N 1
ATOM 640 C CA . GLU A 1 80 ? 13.328 -2.673 -21.516 1.00 90.69 80 GLU A CA 1
ATOM 641 C C . GLU A 1 80 ? 13.836 -1.828 -20.335 1.00 90.69 80 GLU A C 1
ATOM 643 O O . GLU A 1 80 ? 14.068 -0.626 -20.465 1.00 90.69 80 GLU A O 1
ATOM 648 N N . LEU A 1 81 ? 14.014 -2.439 -19.158 1.00 89.19 81 LEU A N 1
ATOM 649 C CA . LEU A 1 81 ? 14.521 -1.745 -17.978 1.00 89.19 81 LEU A CA 1
ATOM 650 C C . LEU A 1 81 ? 16.001 -1.387 -18.152 1.00 89.19 81 LEU A C 1
ATOM 652 O O . LEU A 1 81 ? 16.864 -2.263 -18.261 1.00 89.19 81 LEU A O 1
ATOM 656 N N . ASN A 1 82 ? 16.315 -0.095 -18.065 1.00 92.00 82 ASN A N 1
ATOM 657 C CA . ASN A 1 82 ? 17.701 0.354 -17.997 1.00 92.00 82 ASN A CA 1
ATOM 658 C C . ASN A 1 82 ? 18.362 -0.061 -16.664 1.00 92.00 82 ASN A C 1
ATOM 660 O O . ASN A 1 82 ? 17.698 -0.376 -15.669 1.00 92.00 82 ASN A O 1
ATOM 664 N N . TRP A 1 83 ? 19.696 -0.058 -16.634 1.00 93.38 83 TRP A N 1
ATOM 665 C CA . TRP A 1 83 ? 20.468 -0.456 -15.452 1.00 93.38 83 TRP A CA 1
ATOM 666 C C . TRP A 1 83 ? 20.149 0.377 -14.209 1.00 93.38 83 TRP A C 1
ATOM 668 O O . TRP A 1 83 ? 20.045 -0.186 -13.120 1.00 93.38 83 TRP A O 1
ATOM 678 N N . ALA A 1 84 ? 19.924 1.685 -14.360 1.00 92.06 84 ALA A N 1
ATOM 679 C CA . ALA A 1 84 ? 19.567 2.552 -13.241 1.00 92.06 84 ALA A CA 1
ATOM 680 C C . ALA A 1 84 ? 18.240 2.118 -12.595 1.00 92.06 84 ALA A C 1
ATOM 682 O O . ALA A 1 84 ? 18.159 1.999 -11.375 1.00 92.06 84 ALA A O 1
ATOM 683 N N . SER A 1 85 ? 17.224 1.782 -13.394 1.00 88.12 85 SER A N 1
ATOM 684 C CA . SER A 1 85 ? 15.951 1.247 -12.908 1.00 88.12 85 SER A CA 1
ATOM 685 C C . SER A 1 85 ? 16.121 -0.110 -12.225 1.00 88.12 85 SER A C 1
ATOM 687 O O . SER A 1 85 ? 15.489 -0.360 -11.199 1.00 88.12 85 SER A O 1
ATOM 689 N N . LYS A 1 86 ? 16.983 -0.992 -12.744 1.00 89.00 86 LYS A N 1
ATOM 690 C CA . LYS A 1 86 ? 17.273 -2.293 -12.112 1.00 89.00 86 LYS A CA 1
ATOM 691 C C . LYS A 1 86 ? 17.917 -2.114 -10.735 1.00 89.00 86 LYS A C 1
ATOM 693 O O . LYS A 1 86 ? 17.447 -2.699 -9.759 1.00 89.00 86 LYS A O 1
ATOM 698 N N . VAL A 1 87 ? 18.932 -1.255 -10.642 1.00 91.56 87 VAL A N 1
ATOM 699 C CA . VAL A 1 87 ? 19.613 -0.929 -9.379 1.00 91.56 87 VAL A CA 1
ATOM 700 C C . VAL A 1 87 ? 18.657 -0.252 -8.398 1.00 91.56 87 VAL A C 1
ATOM 702 O O . VAL A 1 87 ? 18.626 -0.627 -7.228 1.00 91.56 87 VAL A O 1
ATOM 705 N N . ALA A 1 88 ? 17.827 0.685 -8.863 1.00 88.25 88 ALA A N 1
ATOM 706 C CA . ALA A 1 88 ? 16.834 1.349 -8.025 1.00 88.25 88 ALA A CA 1
ATOM 707 C C . ALA A 1 88 ? 15.840 0.344 -7.422 1.00 88.25 88 ALA A C 1
ATOM 709 O O . ALA A 1 88 ? 15.619 0.357 -6.213 1.00 88.25 88 ALA A O 1
ATOM 710 N N . ASN A 1 89 ? 15.294 -0.575 -8.227 1.00 86.44 89 ASN A N 1
ATOM 711 C CA . ASN A 1 89 ? 14.401 -1.624 -7.727 1.00 86.44 89 ASN A CA 1
ATOM 712 C C . ASN A 1 89 ? 15.069 -2.467 -6.628 1.00 86.44 89 ASN A C 1
ATOM 714 O O . ASN A 1 89 ? 14.487 -2.656 -5.561 1.00 86.44 89 ASN A O 1
ATOM 718 N N . LEU A 1 90 ? 16.309 -2.918 -6.847 1.00 88.81 90 LEU A N 1
ATOM 719 C CA . LEU A 1 90 ? 17.070 -3.672 -5.843 1.00 88.81 90 LEU A CA 1
ATOM 720 C C . LEU A 1 90 ? 17.300 -2.859 -4.562 1.00 88.81 90 LEU A C 1
ATOM 722 O O . LEU A 1 90 ? 17.090 -3.371 -3.461 1.00 88.81 90 LEU A O 1
ATOM 726 N N . TYR A 1 91 ? 17.677 -1.588 -4.701 1.00 89.38 91 TYR A N 1
ATOM 727 C CA . TYR A 1 91 ? 17.878 -0.679 -3.577 1.00 89.38 91 TYR A CA 1
ATOM 728 C C . TYR A 1 91 ? 16.606 -0.526 -2.736 1.00 89.38 91 TYR A C 1
ATOM 730 O O . TYR A 1 91 ? 16.662 -0.673 -1.516 1.00 89.38 91 TYR A O 1
ATOM 738 N N . TYR A 1 92 ? 15.447 -0.292 -3.359 1.00 84.81 92 TYR A N 1
ATOM 739 C CA . TYR A 1 92 ? 14.184 -0.126 -2.634 1.00 84.81 92 TYR A CA 1
ATOM 740 C C . TYR A 1 92 ? 13.720 -1.418 -1.943 1.00 84.81 92 TYR A C 1
ATOM 742 O O . TYR A 1 92 ? 13.220 -1.369 -0.815 1.00 84.81 92 TYR A O 1
ATOM 750 N N . ILE A 1 93 ? 13.953 -2.584 -2.552 1.00 84.81 93 ILE A N 1
ATOM 751 C CA . ILE A 1 93 ? 13.674 -3.887 -1.924 1.00 84.81 93 ILE A CA 1
ATOM 752 C C . ILE A 1 93 ? 14.576 -4.101 -0.703 1.00 84.81 93 ILE A C 1
ATOM 754 O O . ILE A 1 93 ? 14.091 -4.439 0.377 1.00 84.81 93 ILE A O 1
ATOM 758 N N . ALA A 1 94 ? 15.882 -3.860 -0.834 1.00 87.94 94 ALA A N 1
ATOM 759 C CA . ALA A 1 94 ? 16.821 -4.002 0.277 1.00 87.94 94 ALA A CA 1
ATOM 760 C C . ALA A 1 94 ? 16.509 -3.014 1.412 1.00 87.94 94 ALA A C 1
ATOM 762 O O . ALA A 1 94 ? 16.441 -3.397 2.583 1.00 87.94 94 ALA A O 1
ATOM 763 N N . LYS A 1 95 ? 16.245 -1.750 1.064 1.00 84.69 95 LYS A N 1
ATOM 764 C CA . LYS A 1 95 ? 15.902 -0.685 2.009 1.00 84.69 95 LYS A CA 1
ATOM 765 C C . LYS A 1 95 ? 14.622 -0.991 2.780 1.00 84.69 95 LYS A C 1
ATOM 767 O O . LYS A 1 95 ? 14.608 -0.825 3.997 1.00 84.69 95 LYS A O 1
ATOM 772 N N . SER A 1 96 ? 13.567 -1.456 2.109 1.00 80.56 96 SER A N 1
ATOM 773 C CA . SER A 1 96 ? 12.304 -1.801 2.779 1.00 80.56 96 SER A CA 1
ATOM 774 C C . SER A 1 96 ? 12.481 -2.952 3.779 1.00 80.56 96 SER A C 1
ATOM 776 O O . SER A 1 96 ? 11.969 -2.881 4.900 1.00 80.56 96 SER A O 1
ATOM 778 N N . LYS A 1 97 ? 13.285 -3.968 3.436 1.00 83.06 97 LYS A N 1
ATOM 779 C CA . LYS A 1 97 ? 13.617 -5.080 4.339 1.00 83.06 97 LYS A CA 1
ATOM 780 C C . LYS A 1 97 ? 14.421 -4.620 5.560 1.00 83.06 97 LYS A C 1
ATOM 782 O O . LYS A 1 97 ? 14.061 -4.972 6.684 1.00 83.06 97 LYS A O 1
ATOM 787 N N . LEU A 1 98 ? 15.459 -3.805 5.356 1.00 85.12 98 LEU A N 1
ATOM 788 C CA . LEU A 1 98 ? 16.258 -3.223 6.443 1.00 85.12 98 LEU A CA 1
ATOM 789 C C . LEU A 1 98 ? 15.404 -2.351 7.365 1.00 85.12 98 LEU A C 1
ATOM 791 O O . LEU A 1 98 ? 15.492 -2.463 8.586 1.00 85.12 98 LEU A O 1
ATOM 795 N N . TYR A 1 99 ? 14.529 -1.526 6.791 1.00 81.38 99 TYR A N 1
ATOM 796 C CA . TYR A 1 99 ? 13.621 -0.680 7.555 1.00 81.38 99 TYR A CA 1
ATOM 797 C C . TYR A 1 99 ? 12.710 -1.504 8.480 1.00 81.38 99 TYR A C 1
ATOM 799 O O . TYR A 1 99 ? 12.593 -1.188 9.666 1.00 81.38 99 TYR A O 1
ATOM 807 N N . LYS A 1 100 ? 12.127 -2.605 7.977 1.00 78.31 100 LYS A N 1
ATOM 808 C CA . LYS A 1 100 ? 11.299 -3.520 8.784 1.00 78.31 100 LYS A CA 1
ATOM 809 C C . LYS A 1 100 ? 12.098 -4.147 9.934 1.00 78.31 100 LYS A C 1
ATOM 811 O O . LYS A 1 100 ? 11.606 -4.197 11.058 1.00 78.31 100 LYS A O 1
ATOM 816 N N . GLN A 1 101 ? 13.341 -4.566 9.684 1.00 83.31 101 GLN A N 1
ATOM 817 C CA . GLN A 1 101 ? 14.217 -5.137 10.716 1.00 83.31 101 GLN A CA 1
ATOM 818 C C . GLN A 1 101 ? 14.578 -4.120 11.808 1.00 83.31 101 GLN A C 1
ATOM 820 O O . GLN A 1 101 ? 14.382 -4.396 12.990 1.00 83.31 101 GLN A O 1
ATOM 825 N N . VAL A 1 102 ? 15.037 -2.923 11.428 1.00 83.94 102 VAL A N 1
ATOM 826 C CA . VAL A 1 102 ? 15.388 -1.851 12.378 1.00 83.94 102 VAL A CA 1
ATOM 827 C C . VAL A 1 102 ? 14.177 -1.437 13.216 1.00 83.94 102 VAL A C 1
ATOM 829 O O . VAL A 1 102 ? 14.302 -1.189 14.414 1.00 83.94 102 VAL A O 1
ATOM 832 N N . LYS A 1 103 ? 12.986 -1.384 12.612 1.00 78.19 103 LYS A N 1
ATOM 833 C CA . LYS A 1 103 ? 11.747 -1.076 13.333 1.00 78.19 103 LYS A CA 1
ATOM 834 C C . LYS A 1 103 ? 11.380 -2.161 14.345 1.00 78.19 103 LYS A C 1
ATOM 836 O O . LYS A 1 103 ? 11.008 -1.821 15.465 1.00 78.19 103 LYS A O 1
ATOM 841 N N . ASN A 1 104 ? 11.522 -3.437 13.987 1.00 81.06 104 ASN A N 1
ATOM 842 C CA . ASN A 1 104 ? 11.285 -4.539 14.920 1.00 81.06 104 ASN A CA 1
ATOM 843 C C . ASN A 1 104 ? 12.202 -4.448 16.146 1.00 81.06 104 ASN A C 1
ATOM 845 O O . ASN A 1 104 ? 11.720 -4.604 17.263 1.00 81.06 104 ASN A O 1
ATOM 849 N N . ILE A 1 105 ? 13.483 -4.117 15.949 1.00 84.75 105 ILE A N 1
ATOM 850 C CA . ILE A 1 105 ? 14.436 -3.896 17.050 1.00 84.75 105 ILE A CA 1
ATOM 851 C C . ILE A 1 105 ? 13.962 -2.747 17.952 1.00 84.75 105 ILE A C 1
ATOM 853 O O . ILE A 1 105 ? 13.802 -2.933 19.152 1.00 84.75 105 ILE A O 1
ATOM 857 N N . LYS A 1 106 ? 13.609 -1.588 17.378 1.00 82.00 106 LYS A N 1
ATOM 858 C CA . LYS A 1 106 ? 13.102 -0.440 18.157 1.00 82.00 106 LYS A CA 1
ATOM 859 C C . LYS A 1 106 ? 11.819 -0.750 18.936 1.00 82.00 106 LYS A C 1
ATOM 861 O O . LYS A 1 106 ? 11.603 -0.211 20.020 1.00 82.00 106 LYS A O 1
ATOM 866 N N . ASN A 1 107 ? 10.937 -1.573 18.372 1.00 78.44 107 ASN A N 1
ATOM 867 C CA . ASN A 1 107 ? 9.709 -1.988 19.045 1.00 78.44 107 ASN A CA 1
ATOM 868 C C . ASN A 1 107 ? 9.992 -2.963 20.198 1.00 78.44 107 ASN A C 1
ATOM 870 O O . ASN A 1 107 ? 9.325 -2.870 21.227 1.00 78.44 107 ASN A O 1
ATOM 874 N N . LEU A 1 108 ? 10.984 -3.850 20.056 1.00 80.62 108 LEU A N 1
ATOM 875 C CA . LEU A 1 108 ? 11.461 -4.695 21.152 1.00 80.62 108 LEU A CA 1
ATOM 876 C C . LEU A 1 108 ? 12.011 -3.834 22.292 1.00 80.62 108 LEU A C 1
ATOM 878 O O . LEU A 1 108 ? 11.553 -3.996 23.419 1.00 80.62 108 LEU A O 1
ATOM 882 N N . ASP A 1 109 ? 12.880 -2.862 21.999 1.00 80.00 109 ASP A N 1
ATOM 883 C CA . ASP A 1 109 ? 13.435 -1.946 23.009 1.00 80.00 109 ASP A CA 1
ATOM 884 C C . ASP A 1 109 ? 12.333 -1.197 23.772 1.00 80.00 109 ASP A C 1
ATOM 886 O O . ASP A 1 109 ? 12.341 -1.141 25.001 1.00 80.00 109 ASP A O 1
ATOM 890 N N . LYS A 1 110 ? 11.318 -0.677 23.065 1.00 73.69 110 LYS A N 1
ATOM 891 C CA . LYS A 1 110 ? 10.142 -0.066 23.706 1.00 73.69 110 LYS A CA 1
ATOM 892 C C . LYS A 1 110 ? 9.400 -1.046 24.607 1.00 73.69 110 LYS A C 1
ATOM 894 O O . LYS A 1 110 ? 8.989 -0.652 25.693 1.00 73.69 110 LYS A O 1
ATOM 8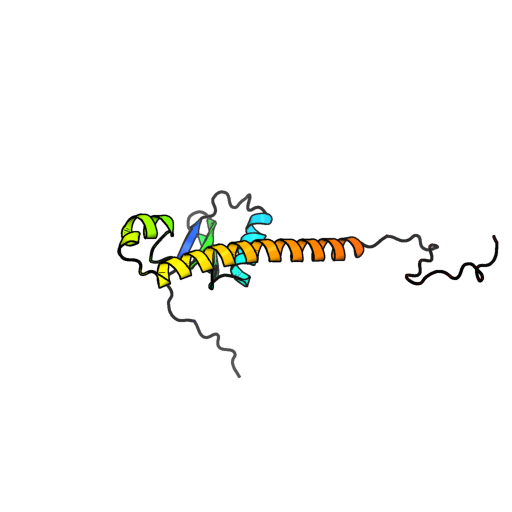99 N N . LYS A 1 111 ? 9.224 -2.299 24.173 1.00 72.75 111 LYS A N 1
ATOM 900 C CA . LYS A 1 111 ? 8.550 -3.325 24.972 1.00 72.75 111 LYS A CA 1
ATOM 901 C C . LYS A 1 111 ? 9.322 -3.617 26.259 1.00 72.75 111 LYS A C 1
ATOM 903 O O . LYS A 1 111 ? 8.690 -3.681 27.308 1.00 72.75 111 LYS A O 1
ATOM 908 N N . PHE A 1 112 ? 10.653 -3.717 26.195 1.00 67.06 112 PHE A N 1
ATOM 909 C CA . PHE A 1 112 ? 11.512 -3.841 27.379 1.00 67.06 112 PHE A CA 1
ATOM 910 C C . PHE A 1 112 ? 11.335 -2.647 28.330 1.00 67.06 112 PHE A C 1
ATOM 912 O O . PHE A 1 112 ? 11.038 -2.846 29.503 1.00 67.06 112 PHE A O 1
ATOM 919 N N . LEU A 1 113 ? 11.365 -1.412 27.814 1.00 62.44 113 LEU A N 1
ATOM 920 C CA . LEU A 1 113 ? 11.149 -0.203 28.622 1.00 62.44 113 LEU A CA 1
ATOM 921 C C . LEU A 1 113 ? 9.752 -0.144 29.261 1.00 62.44 113 LEU A C 1
ATOM 923 O O . LEU A 1 113 ? 9.609 0.313 30.391 1.00 62.44 113 LEU A O 1
ATOM 927 N N . THR A 1 114 ? 8.710 -0.603 28.562 1.00 57.66 114 THR A N 1
ATOM 928 C CA . THR A 1 114 ? 7.352 -0.678 29.128 1.00 57.66 114 THR A CA 1
ATOM 929 C C . THR A 1 114 ? 7.187 -1.826 30.119 1.00 57.66 114 THR A C 1
ATOM 931 O O . THR A 1 114 ? 6.385 -1.705 31.039 1.00 57.66 114 THR A O 1
ATOM 934 N N . TYR A 1 115 ? 7.938 -2.921 29.950 1.00 53.88 115 TYR A N 1
ATOM 935 C CA . TYR A 1 115 ? 7.945 -4.055 30.873 1.00 53.88 115 TYR A CA 1
ATOM 936 C C . TYR A 1 115 ? 8.539 -3.643 32.225 1.00 53.88 115 TYR A C 1
ATOM 938 O O . TYR A 1 115 ? 7.941 -3.922 33.260 1.00 53.88 115 TYR A O 1
ATOM 946 N N . ASP A 1 116 ? 9.619 -2.859 32.216 1.00 56.12 116 ASP A N 1
ATOM 947 C CA . ASP A 1 116 ? 10.194 -2.266 33.431 1.00 56.12 116 ASP A CA 1
ATOM 948 C C . ASP A 1 116 ? 9.275 -1.209 34.083 1.00 56.12 116 ASP A C 1
ATOM 950 O O . ASP A 1 116 ? 9.400 -0.918 35.273 1.00 56.12 116 ASP A O 1
ATOM 954 N N . GLN A 1 117 ? 8.323 -0.645 33.327 1.00 52.66 117 GLN A N 1
ATOM 955 C CA . GLN A 1 117 ? 7.297 0.287 33.817 1.00 52.66 117 GLN A CA 1
ATOM 956 C C . GLN A 1 117 ? 5.999 -0.395 34.286 1.00 52.66 117 GLN A C 1
ATOM 958 O O . GLN A 1 117 ? 5.102 0.298 34.783 1.00 52.66 117 GLN A O 1
ATOM 963 N N . VAL A 1 118 ? 5.865 -1.725 34.166 1.00 47.41 118 VAL A N 1
ATOM 964 C CA . VAL A 1 118 ? 4.747 -2.449 34.786 1.00 47.41 118 VAL A CA 1
ATOM 965 C C . VAL A 1 118 ? 4.861 -2.264 36.297 1.00 47.41 118 VAL A C 1
ATOM 967 O O . VAL A 1 118 ? 5.801 -2.716 36.943 1.00 47.41 118 VAL A O 1
ATOM 970 N N . LYS A 1 119 ? 3.890 -1.528 36.845 1.00 51.75 119 LYS A N 1
ATOM 971 C CA . LYS A 1 119 ? 3.776 -1.164 38.256 1.00 51.75 119 LYS A CA 1
ATOM 972 C C . LYS A 1 119 ? 3.884 -2.402 39.144 1.00 51.75 119 LYS A C 1
ATOM 974 O O . LYS A 1 119 ? 2.920 -3.154 39.276 1.00 51.75 119 LYS A O 1
ATOM 979 N N . TYR A 1 120 ? 5.008 -2.548 39.836 1.00 50.16 120 TYR A N 1
ATOM 980 C CA . TYR A 1 120 ? 5.039 -3.323 41.067 1.00 50.16 120 TYR A CA 1
ATOM 981 C C . TYR A 1 120 ? 3.980 -2.734 42.010 1.00 50.16 120 TYR A C 1
ATOM 983 O O . TYR A 1 120 ? 4.049 -1.556 42.365 1.00 50.16 120 TYR A O 1
ATOM 991 N N . GLN A 1 121 ? 2.978 -3.522 42.404 1.00 52.28 121 GLN A N 1
ATOM 992 C CA . GLN A 1 121 ? 2.180 -3.182 43.579 1.00 52.28 121 GLN A CA 1
ATOM 993 C C . GLN A 1 121 ? 3.072 -3.422 44.793 1.00 52.28 121 GLN A C 1
ATOM 995 O O . GLN A 1 121 ? 3.245 -4.548 45.251 1.00 52.28 121 GLN A O 1
ATOM 1000 N N . THR A 1 122 ? 3.718 -2.363 45.265 1.00 56.88 122 THR A N 1
ATOM 1001 C CA . THR A 1 122 ? 4.546 -2.429 46.463 1.00 56.88 122 THR A CA 1
ATOM 1002 C C . THR A 1 122 ? 3.649 -2.445 47.688 1.00 56.88 122 THR A C 1
ATOM 1004 O O . THR A 1 122 ? 2.741 -1.621 47.814 1.00 56.88 122 THR A O 1
ATOM 1007 N N . HIS A 1 123 ? 3.921 -3.368 48.607 1.00 48.72 123 HIS A N 1
ATOM 1008 C CA . HIS A 1 123 ? 3.299 -3.371 49.925 1.00 48.72 123 HIS A CA 1
ATOM 1009 C C . HIS A 1 123 ? 3.499 -1.993 50.597 1.00 48.72 123 HIS A C 1
ATOM 1011 O O . HIS A 1 123 ? 4.594 -1.442 50.474 1.00 48.72 123 HIS A O 1
ATOM 1017 N N . PRO A 1 124 ? 2.520 -1.430 51.334 1.00 64.38 124 PRO A N 1
ATOM 1018 C CA . PRO A 1 124 ? 2.610 -0.075 51.903 1.00 64.38 124 PRO A CA 1
ATOM 1019 C C . PRO A 1 124 ? 3.816 0.171 52.822 1.00 64.38 124 PRO A C 1
ATOM 1021 O O . PRO A 1 124 ? 4.181 1.312 53.079 1.00 64.38 124 PRO A O 1
ATOM 1024 N N . GLN A 1 125 ? 4.429 -0.901 53.325 1.00 64.56 125 GLN A N 1
ATOM 1025 C CA . GLN A 1 125 ? 5.603 -0.860 54.203 1.00 64.56 125 GLN A CA 1
ATOM 1026 C C . GLN A 1 125 ? 6.938 -1.100 53.469 1.00 64.56 125 GLN A C 1
ATOM 1028 O O . GLN A 1 125 ? 7.989 -1.086 54.102 1.00 64.56 125 GLN A O 1
ATOM 1033 N N . ALA A 1 126 ? 6.931 -1.343 52.154 1.00 59.66 126 ALA A N 1
ATOM 1034 C CA . ALA A 1 126 ? 8.152 -1.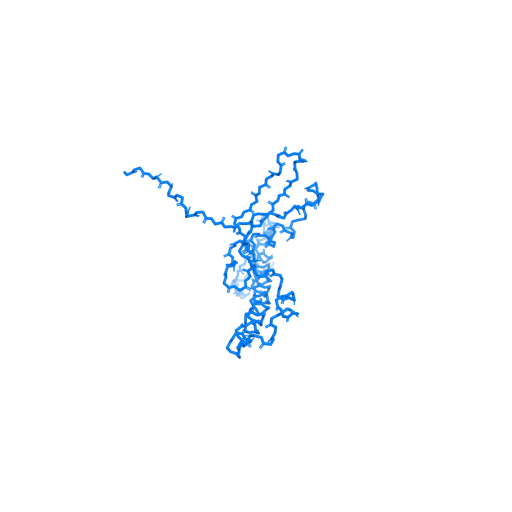602 51.394 1.00 59.66 126 ALA A CA 1
ATOM 1035 C C . ALA A 1 126 ? 8.815 -0.288 50.951 1.00 59.66 126 ALA A C 1
ATOM 1037 O O . ALA A 1 126 ? 8.219 0.509 50.229 1.00 59.66 126 ALA A O 1
ATOM 1038 N N . ILE A 1 127 ? 10.074 -0.082 51.343 1.00 54.50 127 ILE A N 1
ATOM 1039 C CA . ILE A 1 127 ? 10.895 1.051 50.898 1.00 54.50 127 ILE A CA 1
ATOM 1040 C C . ILE A 1 127 ? 11.879 0.546 49.843 1.00 54.50 127 ILE A C 1
ATOM 1042 O O . ILE A 1 127 ? 12.734 -0.285 50.144 1.00 54.50 127 ILE A O 1
ATOM 1046 N N . TYR A 1 128 ? 11.791 1.071 48.618 1.00 52.72 128 TYR A N 1
ATOM 1047 C CA . TYR A 1 128 ? 12.786 0.818 47.575 1.00 52.72 128 TYR A CA 1
ATOM 1048 C C . TYR A 1 128 ? 13.349 2.134 47.043 1.00 52.72 128 TYR A C 1
ATOM 1050 O O . TYR A 1 128 ? 12.603 3.051 46.703 1.00 52.72 128 TYR A O 1
ATOM 1058 N N . THR A 1 129 ? 14.675 2.234 46.957 1.00 56.00 129 THR A N 1
ATOM 1059 C CA . THR A 1 129 ? 15.351 3.401 46.380 1.00 56.00 129 THR A CA 1
ATOM 1060 C C . THR A 1 129 ? 16.187 2.956 45.191 1.00 56.00 129 THR A C 1
ATOM 1062 O O . THR A 1 129 ? 17.006 2.055 45.334 1.00 56.00 129 THR A O 1
ATOM 1065 N N . SER A 1 130 ? 16.059 3.622 44.042 1.00 46.94 130 SER A N 1
ATOM 1066 C CA . SER A 1 130 ? 16.877 3.370 42.838 1.00 46.94 130 SER A CA 1
ATOM 1067 C C . SER A 1 130 ? 18.354 3.779 42.978 1.00 46.94 130 SER A C 1
ATOM 1069 O O . SER A 1 130 ? 19.111 3.739 42.011 1.00 46.94 130 SER A O 1
ATOM 1071 N N . ARG A 1 131 ? 18.788 4.189 44.177 1.00 54.41 131 ARG A N 1
ATOM 1072 C CA . ARG A 1 131 ? 20.176 4.534 44.501 1.00 54.41 131 ARG A CA 1
ATOM 1073 C C . ARG A 1 131 ? 20.786 3.422 45.349 1.00 54.41 131 ARG A C 1
ATOM 1075 O O . ARG A 1 131 ? 20.097 2.851 46.188 1.00 54.41 131 ARG A O 1
ATOM 1082 N N . SER A 1 132 ? 22.081 3.156 45.162 1.00 52.00 132 SER A N 1
ATOM 1083 C CA . SER A 1 132 ? 22.816 2.160 45.953 1.00 52.00 132 SER A CA 1
ATOM 1084 C C . SER A 1 132 ? 22.672 2.456 47.454 1.00 52.00 132 SER A C 1
ATOM 1086 O O . SER A 1 132 ? 23.082 3.521 47.931 1.00 52.00 132 SER A O 1
ATOM 1088 N N . LEU A 1 133 ? 22.024 1.542 48.181 1.00 55.66 133 LEU A N 1
ATOM 1089 C CA . LEU A 1 133 ? 21.758 1.655 49.613 1.00 55.66 133 LEU A CA 1
ATOM 1090 C C . LEU A 1 133 ? 23.085 1.580 50.371 1.00 55.66 133 LEU A C 1
ATOM 1092 O O . LEU A 1 133 ? 23.759 0.551 50.388 1.00 55.66 133 LEU A O 1
ATOM 1096 N N . LYS A 1 134 ? 23.469 2.679 51.028 1.00 55.62 134 LYS A N 1
ATOM 1097 C CA . LYS A 1 134 ? 24.608 2.678 51.953 1.00 55.62 134 LYS A CA 1
ATOM 1098 C C . LYS A 1 134 ? 24.209 1.921 53.223 1.00 55.62 134 LYS A C 1
ATOM 1100 O O . LYS A 1 134 ? 23.722 2.520 54.179 1.00 55.62 134 LYS A O 1
ATOM 1105 N N . LEU A 1 135 ? 24.438 0.606 53.209 1.00 54.22 135 LEU A N 1
ATOM 1106 C CA . LEU A 1 135 ? 24.121 -0.355 54.279 1.00 54.22 135 LEU A CA 1
ATOM 1107 C C . LEU A 1 135 ? 24.685 0.034 55.656 1.00 54.22 135 LEU A C 1
ATOM 1109 O O . LEU A 1 135 ? 24.145 -0.374 56.676 1.00 54.22 135 LEU A O 1
ATOM 1113 N N . SER A 1 136 ? 25.725 0.869 55.705 1.00 61.16 136 SER A N 1
ATOM 1114 C CA . SER A 1 136 ? 26.334 1.349 56.951 1.00 61.16 136 SER A CA 1
ATOM 1115 C C . SER A 1 136 ? 25.468 2.319 57.765 1.00 61.16 136 SER A C 1
ATOM 1117 O O . SER A 1 136 ? 25.854 2.667 58.878 1.00 61.16 136 SER A O 1
ATOM 1119 N N . LYS A 1 137 ? 24.328 2.779 57.231 1.00 55.25 137 LYS A N 1
ATOM 1120 C CA . LYS A 1 137 ? 23.425 3.730 57.905 1.00 55.25 137 LYS A CA 1
ATOM 1121 C C . LYS A 1 137 ? 22.068 3.149 58.299 1.00 55.25 137 LYS A C 1
ATOM 1123 O O . LYS A 1 137 ? 21.232 3.891 58.807 1.00 55.25 137 LYS A O 1
ATOM 1128 N N . LEU A 1 138 ? 21.825 1.866 58.050 1.00 59.16 138 LEU A N 1
ATOM 1129 C CA . LEU A 1 138 ? 20.589 1.230 58.496 1.00 59.16 138 LEU A CA 1
ATOM 1130 C C . LEU A 1 138 ? 20.730 0.838 59.967 1.00 59.16 138 LEU A C 1
ATOM 1132 O O . LEU A 1 138 ? 21.762 0.302 60.377 1.00 59.16 138 LEU A O 1
ATOM 1136 N N . SER A 1 139 ? 19.700 1.121 60.764 1.00 58.12 139 SER A N 1
ATOM 1137 C CA . SER A 1 139 ? 19.604 0.584 62.118 1.00 58.12 139 SER A CA 1
ATOM 1138 C C . SER A 1 139 ? 19.595 -0.938 62.033 1.00 58.12 139 SER A C 1
ATOM 1140 O O . SER A 1 139 ? 18.887 -1.513 61.203 1.00 58.12 139 SER A O 1
ATOM 1142 N N . LYS A 1 140 ? 20.416 -1.583 62.863 1.00 52.78 140 LYS A N 1
ATOM 1143 C CA . LYS A 1 140 ? 20.398 -3.042 62.995 1.00 52.78 140 LYS A CA 1
ATOM 1144 C C . LYS A 1 140 ? 19.012 -3.488 63.495 1.00 52.78 140 LYS A C 1
ATOM 1146 O O . LYS A 1 140 ? 18.371 -2.686 64.177 1.00 52.78 140 LYS A O 1
ATOM 1151 N N . PRO A 1 141 ? 18.562 -4.692 63.099 1.00 56.41 141 PRO A N 1
ATOM 1152 C CA . PRO A 1 141 ? 17.249 -5.209 63.473 1.00 56.41 141 PRO A CA 1
ATOM 1153 C C . PRO A 1 141 ? 17.046 -5.249 64.987 1.00 56.41 141 PRO A C 1
ATOM 1155 O O . PRO A 1 141 ? 18.052 -5.449 65.710 1.00 56.41 141 PRO A O 1
#

Sequence (141 aa):
MKNEWKRSPQIDVCLKSIDNSEYIKQEFLEEVKNQHEHGGNSAIAIYGVTKNPKDGNYMIVMEYAKQGSLRKLLDSKYGELNWASKVANLYYIAKSKLYKQVKNIKNLDKKFLTYDQVKYQTHPQAIYTSRSLKLSKLSKP

Nearest PDB structures (foldseek):
  8g8x-assembly1_B  TM=7.313E-01  e=3.237E-02  Homo sapiens
  4iwq-assembly1_A  TM=7.555E-01  e=5.034E-02  Homo sapiens
  4fk6-assembly1_A  TM=6.416E-01  e=3.448E-02  Homo sapiens
  6tpf-assembly1_A  TM=6.402E-01  e=6.082E-02  Homo sapiens
  6brc-assembly1_A  TM=6.581E-01  e=3.136E-01  Homo sapiens

Radius of gyration: 25.49 Å; Cα contacts (8 Å, |Δi|>4): 91; chains: 1; bounding box: 49×45×85 Å